Protein AF-A0A7J4FAJ4-F1 (afdb_monomer_lite)

Foldseek 3Di:
DVCVVVVHDDPCPPPCPVVVLLVLLCQQQAVQDPNSSVVSVVVLVCLVVVLVVCVVPDVDPDDSVVVSVVVSVVSSVVCCVPPSRHPDHHDPDPDVVVVVVD

Radius of gyration: 19.1 Å; chains: 1; bounding box: 51×40×54 Å

Secondary structure (DSSP, 8-state):
-HHHHHSS--GGGG-THHHHHHHHHHHHH-TT-HHHHHHHHHHHHHHHHHHHHHHHHS--SS-HHHHHHHHHHHHHHHHHHH-TT-SSPPP----GGGTS--

pLDDT: mean 83.56, std 8.71, range [59.59, 94.19]

Sequence (102 aa):
LFAHYFRYIDPYVFDPMLTFTIWVMVILGGPANNLGSIMGAALVESLERGARIVKDYLPLPFDVHNVRIIMIGLLMILVVMYKPEGLLRESRVRTPASEVAG

Structure (mmCIF, N/CA/C/O backbone):
data_AF-A0A7J4FAJ4-F1
#
_entry.id   AF-A0A7J4FAJ4-F1
#
loop_
_atom_site.group_PDB
_atom_site.id
_atom_site.type_symbol
_atom_site.label_atom_id
_atom_site.label_alt_id
_atom_site.label_comp_id
_atom_site.label_asym_id
_atom_site.label_entity_id
_atom_site.label_seq_id
_atom_site.pdbx_PDB_ins_code
_atom_site.Cartn_x
_atom_site.Cartn_y
_atom_site.Cartn_z
_atom_site.occupancy
_atom_site.B_iso_or_equiv
_atom_site.auth_seq_id
_atom_site.auth_comp_id
_atom_site.auth_asym_id
_atom_site.auth_atom_id
_atom_site.pdbx_PDB_model_num
ATOM 1 N N . LEU A 1 1 ? 20.952 23.564 4.103 1.00 70.81 1 LEU A N 1
ATOM 2 C CA . LEU A 1 1 ? 21.229 22.837 5.367 1.00 70.81 1 LEU A CA 1
ATOM 3 C C . LEU A 1 1 ? 21.131 21.311 5.224 1.00 70.81 1 LEU A C 1
ATOM 5 O O . LEU A 1 1 ? 22.087 20.656 5.606 1.00 70.81 1 LEU A O 1
ATOM 9 N N . PHE A 1 2 ? 20.083 20.734 4.616 1.00 76.00 2 PHE A N 1
ATOM 10 C CA . PHE A 1 2 ? 19.941 19.268 4.444 1.00 76.00 2 PHE A CA 1
ATOM 11 C C . PHE A 1 2 ? 21.107 18.590 3.684 1.00 76.00 2 PHE A C 1
ATOM 13 O O . PHE A 1 2 ? 21.741 17.686 4.216 1.00 76.00 2 PHE A O 1
ATOM 20 N N . ALA A 1 3 ? 21.487 19.091 2.501 1.00 75.88 3 ALA A N 1
ATOM 21 C CA . ALA A 1 3 ? 22.625 18.551 1.735 1.00 75.88 3 ALA A CA 1
ATOM 22 C C . ALA A 1 3 ? 23.985 18.693 2.457 1.00 75.88 3 ALA A C 1
ATOM 24 O O . ALA A 1 3 ? 24.892 17.889 2.268 1.00 75.88 3 ALA A O 1
ATOM 25 N N . HIS A 1 4 ? 24.123 19.700 3.325 1.00 78.56 4 HIS A N 1
ATOM 26 C CA . HIS A 1 4 ? 25.325 19.894 4.137 1.00 78.56 4 HIS A CA 1
ATOM 27 C C . HIS A 1 4 ? 25.409 18.888 5.298 1.00 78.56 4 HIS A C 1
ATOM 29 O O . HIS A 1 4 ? 26.504 18.478 5.671 1.00 78.56 4 HIS A O 1
ATOM 35 N N . TYR A 1 5 ? 24.259 18.458 5.831 1.00 85.00 5 TYR A N 1
ATOM 36 C CA . TYR A 1 5 ? 24.174 17.422 6.860 1.00 85.00 5 TYR A CA 1
ATOM 37 C C . TYR A 1 5 ? 24.531 16.035 6.305 1.00 85.00 5 TYR A C 1
ATOM 39 O O . TYR A 1 5 ? 25.366 15.346 6.883 1.00 85.00 5 TYR A O 1
ATOM 47 N N . PHE A 1 6 ? 23.967 15.655 5.153 1.00 81.62 6 PHE A N 1
ATOM 48 C CA . PHE A 1 6 ? 24.238 14.354 4.528 1.00 81.62 6 PHE A CA 1
ATOM 49 C C . PHE A 1 6 ? 25.593 14.284 3.809 1.00 81.62 6 PHE A C 1
ATOM 51 O O . PHE A 1 6 ? 26.105 13.193 3.594 1.00 81.62 6 PHE A O 1
ATOM 58 N N . ARG A 1 7 ? 26.204 15.428 3.461 1.00 84.31 7 ARG A N 1
ATOM 59 C CA . ARG A 1 7 ? 27.466 15.543 2.694 1.00 84.31 7 ARG A CA 1
ATOM 60 C C . ARG A 1 7 ? 27.469 14.876 1.312 1.00 84.31 7 ARG A C 1
ATOM 62 O O . ARG A 1 7 ? 28.513 14.819 0.669 1.00 84.31 7 ARG A O 1
ATOM 69 N N . TYR A 1 8 ? 26.311 14.444 0.831 1.00 83.50 8 TYR A N 1
ATOM 70 C CA . TYR A 1 8 ? 26.074 14.026 -0.543 1.00 83.50 8 TYR A CA 1
ATOM 71 C C . TYR A 1 8 ? 24.671 14.466 -0.972 1.00 8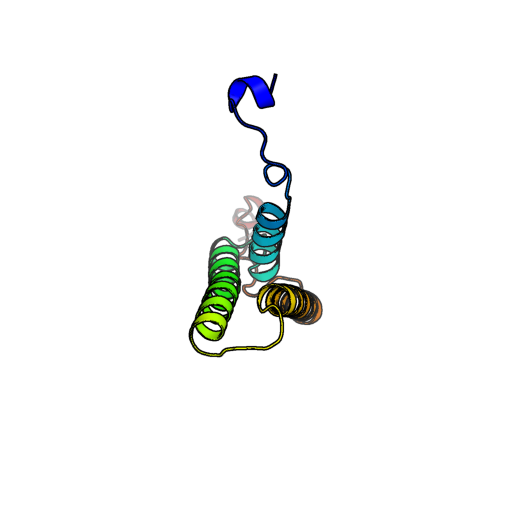3.50 8 TYR A C 1
ATOM 73 O O . TYR A 1 8 ? 23.828 14.810 -0.138 1.00 83.50 8 TYR A O 1
ATOM 81 N N . ILE A 1 9 ? 24.446 14.498 -2.283 1.00 82.44 9 ILE A N 1
ATOM 82 C CA . ILE A 1 9 ? 23.150 14.800 -2.888 1.00 82.44 9 ILE A CA 1
ATOM 83 C C . ILE A 1 9 ? 22.688 13.525 -3.573 1.00 82.44 9 ILE A C 1
ATOM 85 O O . ILE A 1 9 ? 23.362 13.032 -4.474 1.00 82.44 9 ILE A O 1
ATOM 89 N N . ASP A 1 10 ? 21.548 13.010 -3.140 1.00 83.94 10 ASP A N 1
ATOM 90 C CA . ASP A 1 10 ? 20.875 11.883 -3.768 1.00 83.94 10 ASP A CA 1
ATOM 91 C C . ASP A 1 10 ? 19.458 12.328 -4.147 1.00 83.94 10 ASP A C 1
ATOM 93 O O . ASP A 1 10 ? 18.720 12.790 -3.275 1.00 83.94 10 ASP A O 1
ATOM 97 N N . PRO A 1 11 ? 19.078 12.270 -5.436 1.00 81.00 11 PRO A N 1
ATOM 98 C CA . PRO A 1 11 ? 17.749 12.674 -5.882 1.00 81.00 11 PRO A CA 1
ATOM 99 C C . PRO A 1 11 ? 16.625 11.768 -5.351 1.00 81.00 11 PRO A C 1
ATOM 101 O O . PRO A 1 11 ? 15.471 12.190 -5.357 1.00 81.00 11 PRO A O 1
ATOM 104 N N . TYR A 1 12 ? 16.932 10.561 -4.867 1.00 83.50 12 TYR A N 1
ATOM 105 C CA . TYR A 1 12 ? 15.945 9.575 -4.421 1.00 83.50 12 TYR A CA 1
ATOM 106 C C . TYR A 1 12 ? 15.555 9.710 -2.942 1.00 83.50 12 TYR A C 1
ATOM 108 O O . TYR A 1 12 ? 14.585 9.099 -2.507 1.00 83.50 12 TYR A O 1
ATOM 116 N N . VAL A 1 13 ? 16.234 10.549 -2.152 1.00 83.50 13 VAL A N 1
ATOM 117 C CA . VAL A 1 13 ? 15.891 10.755 -0.723 1.00 83.50 13 VAL A CA 1
ATOM 118 C C . VAL A 1 13 ? 14.521 11.401 -0.490 1.00 83.50 13 VAL A C 1
ATOM 120 O O . VAL A 1 13 ? 14.016 11.378 0.630 1.00 83.50 13 VAL A O 1
ATOM 123 N N . PHE A 1 14 ? 13.913 11.963 -1.534 1.00 84.25 14 PHE A N 1
ATOM 124 C CA . PHE A 1 14 ? 12.554 12.506 -1.504 1.00 84.25 14 PHE A CA 1
ATOM 125 C C . PHE A 1 14 ? 11.533 11.588 -2.187 1.00 84.25 14 PHE A C 1
ATOM 127 O O . PHE A 1 14 ? 10.388 11.999 -2.364 1.00 84.25 14 PHE A O 1
ATOM 134 N N . ASP A 1 15 ? 11.928 10.375 -2.583 1.00 88.44 15 ASP A N 1
ATOM 135 C CA . ASP A 1 15 ? 11.027 9.410 -3.204 1.00 88.44 15 ASP A CA 1
ATOM 136 C C . ASP A 1 15 ? 10.006 8.892 -2.168 1.00 88.44 15 ASP A C 1
ATOM 138 O O . ASP A 1 15 ? 10.379 8.238 -1.186 1.00 88.44 15 ASP A O 1
ATOM 142 N N . PRO A 1 16 ? 8.701 9.166 -2.353 1.00 88.44 16 PRO A N 1
ATOM 143 C CA . PRO A 1 16 ? 7.669 8.753 -1.411 1.00 88.44 16 PRO A CA 1
ATOM 144 C C . PRO A 1 16 ? 7.261 7.278 -1.564 1.00 88.44 16 PRO A C 1
ATOM 146 O O . PRO A 1 16 ? 6.372 6.819 -0.845 1.00 88.44 16 PRO A O 1
ATOM 149 N N . MET A 1 17 ? 7.867 6.509 -2.476 1.00 86.88 17 MET A N 1
ATOM 150 C CA . MET A 1 17 ? 7.474 5.123 -2.756 1.00 86.88 17 MET A CA 1
ATOM 151 C C . MET A 1 17 ? 7.413 4.256 -1.490 1.00 86.88 17 MET A C 1
ATOM 153 O O . MET A 1 17 ? 6.481 3.465 -1.317 1.00 86.88 17 MET A O 1
ATOM 157 N N . LEU A 1 18 ? 8.368 4.429 -0.569 1.00 86.88 18 LEU A N 1
ATOM 158 C CA . LEU A 1 18 ? 8.415 3.670 0.683 1.00 86.88 18 LEU A CA 1
ATOM 159 C C . L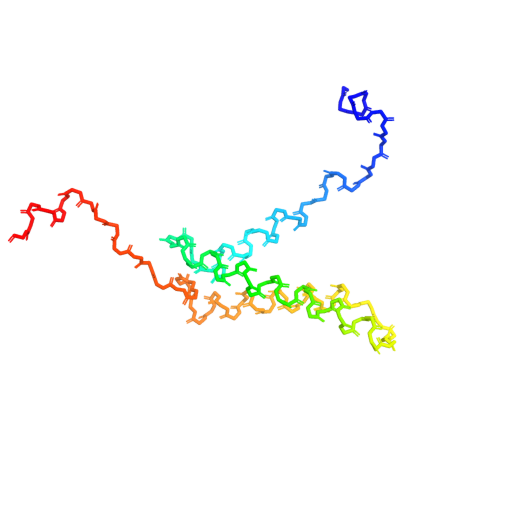EU A 1 18 ? 7.195 3.951 1.568 1.00 86.88 18 LEU A C 1
ATOM 161 O O . LEU A 1 18 ? 6.578 3.018 2.080 1.00 86.88 18 LEU A O 1
ATOM 165 N N . THR A 1 19 ? 6.827 5.222 1.744 1.00 90.88 19 THR A N 1
ATOM 166 C CA . THR A 1 19 ? 5.700 5.582 2.611 1.00 90.88 19 THR A CA 1
ATOM 167 C C . THR A 1 19 ? 4.391 5.097 2.005 1.00 90.88 19 THR A C 1
ATOM 169 O O . THR A 1 19 ? 3.603 4.473 2.711 1.00 90.88 19 THR A O 1
ATOM 172 N N . PHE A 1 20 ? 4.187 5.274 0.696 1.00 89.94 20 PHE A N 1
ATOM 173 C CA . PHE A 1 20 ? 3.014 4.737 0.002 1.00 89.94 20 PHE A CA 1
ATOM 174 C C . PHE A 1 20 ? 2.909 3.219 0.128 1.00 89.94 20 PHE A C 1
ATOM 176 O O . PHE A 1 20 ? 1.828 2.704 0.398 1.00 89.94 20 PHE A O 1
ATOM 183 N N . THR A 1 21 ? 4.028 2.505 0.009 1.00 89.44 21 THR A N 1
ATOM 184 C CA . THR A 1 21 ? 4.055 1.047 0.175 1.00 89.44 21 THR A CA 1
ATOM 185 C C . THR A 1 21 ? 3.622 0.637 1.585 1.00 89.44 21 THR A C 1
ATOM 187 O O . THR A 1 21 ? 2.788 -0.255 1.734 1.00 89.44 21 THR A O 1
ATOM 190 N N . ILE A 1 22 ? 4.100 1.333 2.621 1.00 90.00 22 ILE A N 1
ATOM 191 C CA . ILE A 1 22 ? 3.676 1.092 4.010 1.00 90.00 22 ILE A CA 1
ATOM 192 C C . ILE A 1 22 ? 2.176 1.368 4.182 1.00 90.00 22 ILE A C 1
ATOM 194 O O . ILE A 1 22 ? 1.467 0.575 4.801 1.00 90.00 22 ILE A O 1
ATOM 198 N N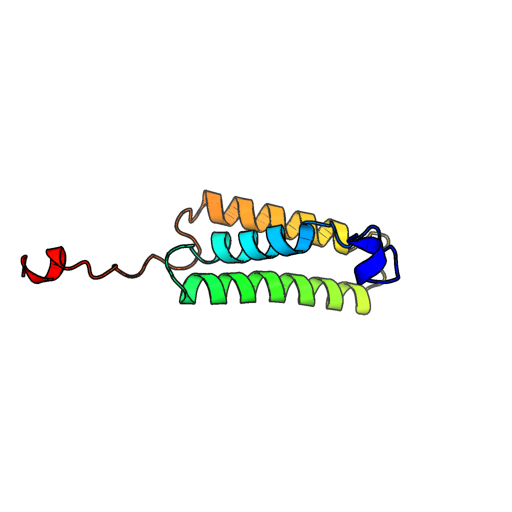 . TRP A 1 23 ? 1.661 2.454 3.603 1.00 90.81 23 TRP A N 1
ATOM 199 C CA . TRP A 1 23 ? 0.227 2.749 3.630 1.00 90.81 23 TRP A CA 1
ATOM 200 C C . TRP A 1 23 ? -0.600 1.657 2.952 1.00 90.81 23 TRP A C 1
ATOM 202 O O . TRP A 1 23 ? -1.618 1.244 3.502 1.00 90.81 23 TRP A O 1
ATOM 212 N N . VAL A 1 24 ? -0.148 1.134 1.810 1.00 90.62 24 VAL A N 1
ATOM 213 C CA . VAL A 1 24 ? -0.799 0.001 1.139 1.00 90.62 24 VAL A CA 1
ATOM 214 C C . VAL A 1 24 ? -0.853 -1.214 2.062 1.00 90.62 24 VAL A C 1
ATOM 216 O O . VAL A 1 24 ? -1.921 -1.801 2.197 1.00 90.62 24 VAL A O 1
ATOM 219 N N . MET A 1 25 ? 0.247 -1.563 2.738 1.00 91.94 25 MET A N 1
ATOM 220 C CA . MET A 1 25 ? 0.287 -2.682 3.691 1.00 91.94 25 MET A CA 1
ATOM 221 C C . MET A 1 25 ? -0.756 -2.535 4.807 1.00 91.94 25 MET A C 1
ATOM 223 O O . MET A 1 25 ? -1.470 -3.489 5.116 1.00 91.94 25 MET A O 1
ATOM 227 N N . VAL A 1 26 ? -0.869 -1.336 5.387 1.00 89.38 26 VAL A N 1
ATOM 228 C CA . VAL A 1 26 ? -1.823 -1.040 6.468 1.00 89.38 26 VAL A CA 1
ATOM 229 C C . VAL A 1 26 ? -3.267 -1.082 5.965 1.00 89.38 26 VAL A C 1
ATOM 231 O O . VAL A 1 26 ? -4.115 -1.711 6.595 1.00 89.38 26 VAL A O 1
ATOM 234 N N . ILE A 1 27 ? -3.550 -0.458 4.818 1.00 87.81 27 ILE A N 1
ATOM 235 C CA . ILE A 1 27 ? -4.890 -0.438 4.212 1.00 87.81 27 ILE A CA 1
ATOM 236 C C . ILE A 1 27 ? -5.332 -1.858 3.855 1.00 87.81 27 ILE A C 1
ATOM 238 O O . ILE A 1 27 ? -6.459 -2.242 4.155 1.00 87.81 27 ILE A O 1
ATOM 242 N N . LEU A 1 28 ? -4.438 -2.661 3.270 1.00 89.25 28 LEU A N 1
ATOM 243 C CA . LEU A 1 28 ? -4.732 -4.057 2.960 1.00 89.25 28 LEU A CA 1
ATOM 244 C C . LEU A 1 28 ? -5.025 -4.877 4.218 1.00 89.25 28 LEU A C 1
ATOM 246 O O . LEU A 1 28 ? -5.933 -5.708 4.228 1.00 89.25 28 LEU A O 1
ATOM 250 N N . GLY A 1 29 ? -4.228 -4.674 5.264 1.00 86.44 29 GLY A N 1
ATOM 251 C CA . GLY A 1 29 ? -4.332 -5.415 6.513 1.00 86.44 29 GLY A CA 1
ATOM 252 C C . GLY A 1 29 ? -5.581 -5.088 7.331 1.00 86.44 29 GLY A C 1
ATOM 253 O O . GLY A 1 29 ? -6.160 -5.983 7.947 1.00 86.44 29 GLY A O 1
ATOM 254 N N . GLY A 1 30 ? -6.008 -3.828 7.295 1.00 84.56 30 GLY A N 1
ATOM 255 C CA . GLY A 1 30 ? -7.075 -3.275 8.123 1.00 84.56 30 GLY A CA 1
ATOM 256 C C . GLY A 1 30 ? -6.495 -2.283 9.141 1.00 84.56 30 GLY A C 1
ATOM 257 O O . GLY A 1 30 ? -5.780 -2.704 10.054 1.00 84.56 30 GLY A O 1
ATOM 258 N N . PRO A 1 31 ? -6.801 -0.975 9.043 1.00 71.38 31 PRO A N 1
ATOM 259 C CA . PRO A 1 31 ? -6.149 0.067 9.847 1.00 71.38 31 PRO A CA 1
ATOM 260 C C . PRO A 1 31 ? -6.429 -0.031 11.354 1.00 71.38 31 PRO A C 1
ATOM 262 O O . PRO A 1 31 ? -5.679 0.520 12.154 1.00 71.38 31 PRO A O 1
ATOM 265 N N . ALA A 1 32 ? -7.483 -0.745 11.752 1.00 68.88 32 ALA A N 1
ATOM 266 C CA . ALA A 1 32 ? -7.928 -0.851 13.138 1.00 68.88 32 ALA A CA 1
ATOM 267 C C . ALA A 1 32 ? -7.630 -2.216 13.796 1.00 68.88 32 ALA A C 1
ATOM 269 O O . ALA A 1 32 ? -8.175 -2.554 14.849 1.00 68.88 32 ALA A O 1
ATOM 270 N N . ASN A 1 33 ? -6.745 -3.021 13.196 1.00 77.88 33 ASN A N 1
ATOM 271 C CA . ASN A 1 33 ? -6.259 -4.262 13.793 1.00 77.88 33 ASN A CA 1
ATOM 272 C C . ASN A 1 33 ? -4.758 -4.451 13.528 1.00 77.88 33 ASN A C 1
ATOM 274 O O . ASN A 1 33 ? -4.345 -4.688 12.396 1.00 77.88 33 ASN A O 1
ATOM 278 N N . ASN A 1 34 ? -3.938 -4.441 14.584 1.00 82.44 34 ASN A N 1
ATOM 279 C CA . ASN A 1 34 ? -2.486 -4.634 14.470 1.00 82.44 34 ASN A CA 1
ATOM 280 C C . ASN A 1 34 ? -2.115 -5.977 13.814 1.00 82.44 34 ASN A C 1
ATOM 282 O O . ASN A 1 34 ? -1.159 -6.038 13.044 1.00 82.44 34 ASN A O 1
ATOM 286 N N . LEU A 1 35 ? -2.884 -7.045 14.072 1.00 84.81 35 LEU A N 1
ATOM 287 C CA . LEU A 1 35 ? -2.693 -8.340 13.400 1.00 84.81 35 LEU A CA 1
ATOM 288 C C . LEU A 1 35 ? -3.039 -8.260 11.908 1.00 84.81 35 LEU A C 1
ATOM 290 O O . LEU A 1 35 ? -2.354 -8.868 11.087 1.00 84.81 35 LEU A O 1
ATOM 294 N N . GLY A 1 36 ? -4.059 -7.466 11.569 1.00 86.62 36 GLY A N 1
ATOM 295 C CA . GLY A 1 36 ? -4.410 -7.083 10.203 1.00 86.62 36 GLY A CA 1
ATOM 296 C C . GLY A 1 36 ? -3.225 -6.479 9.472 1.00 86.62 36 GLY A C 1
ATOM 297 O O . GLY A 1 36 ? -2.766 -7.037 8.477 1.00 86.62 36 GLY A O 1
ATOM 298 N N . SER A 1 37 ? -2.672 -5.396 10.013 1.00 87.12 37 SER A N 1
ATOM 299 C CA . SER A 1 37 ? -1.517 -4.696 9.441 1.00 87.12 37 SER A CA 1
ATOM 300 C C . SER A 1 37 ? -0.295 -5.598 9.246 1.00 87.12 37 SER A C 1
ATOM 302 O O . SER A 1 37 ? 0.350 -5.518 8.204 1.00 87.12 37 SER A O 1
ATOM 304 N N . ILE A 1 38 ? 0.010 -6.495 10.195 1.00 90.81 38 ILE A N 1
ATOM 305 C CA . ILE A 1 38 ? 1.117 -7.462 10.050 1.00 90.81 38 ILE A CA 1
ATOM 306 C C . ILE A 1 38 ? 0.862 -8.412 8.877 1.00 90.81 38 ILE A C 1
ATOM 308 O O . ILE A 1 38 ? 1.767 -8.679 8.088 1.00 90.81 38 ILE A O 1
ATOM 312 N N . MET A 1 39 ? -0.365 -8.912 8.733 1.00 90.19 39 MET A N 1
ATOM 313 C CA . MET A 1 39 ? -0.718 -9.798 7.628 1.00 90.19 39 MET A CA 1
ATOM 314 C C . MET A 1 39 ? -0.706 -9.065 6.278 1.00 90.19 39 MET A C 1
ATOM 316 O O . MET A 1 39 ? -0.227 -9.617 5.289 1.00 90.19 39 MET A O 1
ATOM 320 N N . GLY A 1 40 ? -1.166 -7.811 6.241 1.00 90.44 40 GLY A N 1
ATOM 321 C CA . GLY A 1 40 ? -1.063 -6.942 5.067 1.00 90.44 40 GLY A CA 1
ATOM 322 C C . GLY A 1 40 ? 0.391 -6.684 4.664 1.00 90.44 40 GLY A C 1
ATOM 323 O O . GLY A 1 40 ? 0.738 -6.820 3.491 1.00 90.44 40 GLY A O 1
ATOM 324 N N . ALA A 1 41 ? 1.266 -6.418 5.638 1.00 92.50 41 ALA A N 1
ATOM 325 C CA . ALA A 1 41 ? 2.704 -6.291 5.417 1.00 92.50 41 ALA A CA 1
ATOM 326 C C . ALA A 1 41 ? 3.320 -7.585 4.876 1.00 92.50 41 ALA A C 1
ATOM 328 O O . ALA A 1 41 ? 4.021 -7.551 3.867 1.00 92.50 41 ALA A O 1
ATOM 329 N N . ALA A 1 42 ? 3.010 -8.735 5.482 1.00 93.81 42 ALA A N 1
ATOM 330 C CA . ALA A 1 42 ? 3.496 -10.032 5.019 1.00 93.81 42 ALA A CA 1
ATOM 331 C C . ALA A 1 42 ? 3.059 -10.334 3.576 1.00 93.81 42 ALA A C 1
ATOM 333 O O . ALA A 1 42 ? 3.856 -10.839 2.786 1.00 93.81 42 ALA A O 1
ATOM 334 N N . LEU A 1 43 ? 1.820 -9.992 3.213 1.00 92.62 43 LEU A N 1
ATOM 335 C CA . LEU A 1 43 ? 1.301 -10.202 1.866 1.00 92.62 43 LEU A CA 1
ATOM 336 C C . LEU A 1 43 ? 2.046 -9.346 0.834 1.00 92.62 43 LEU A C 1
ATOM 338 O O . LEU A 1 43 ? 2.551 -9.885 -0.151 1.00 92.62 43 LEU A O 1
ATOM 342 N N . VAL A 1 44 ? 2.168 -8.038 1.072 1.00 92.31 44 VAL A N 1
ATOM 343 C CA . VAL A 1 44 ? 2.885 -7.137 0.154 1.00 92.31 44 VAL A CA 1
ATOM 344 C C . VAL A 1 44 ? 4.368 -7.510 0.068 1.00 92.31 44 VAL A C 1
ATOM 346 O O . VAL A 1 44 ? 4.906 -7.593 -1.034 1.00 92.31 44 VAL A O 1
ATOM 349 N N . GLU A 1 45 ? 5.019 -7.828 1.191 1.00 93.06 45 GLU A N 1
ATOM 350 C CA . GLU A 1 45 ? 6.420 -8.272 1.204 1.00 93.06 45 GLU A CA 1
ATOM 351 C C . GLU A 1 45 ? 6.630 -9.592 0.459 1.00 93.06 45 GLU A C 1
ATOM 353 O O . GLU A 1 45 ? 7.636 -9.770 -0.233 1.00 93.06 45 GLU A O 1
ATOM 358 N N . SER A 1 46 ? 5.684 -10.528 0.565 1.00 93.31 46 SER A N 1
ATOM 359 C CA . SER A 1 46 ? 5.750 -11.783 -0.184 1.00 93.31 46 SER A CA 1
ATOM 360 C C . SER A 1 46 ? 5.655 -11.544 -1.691 1.00 93.31 46 SER A C 1
ATOM 362 O O . SER A 1 46 ? 6.401 -12.161 -2.450 1.00 93.31 46 SER A O 1
ATOM 364 N N . LEU A 1 47 ? 4.821 -10.594 -2.125 1.00 92.00 47 LEU A N 1
ATOM 365 C CA . LEU A 1 47 ? 4.700 -10.201 -3.526 1.00 92.00 47 LEU A CA 1
ATOM 366 C C . LEU A 1 47 ? 5.975 -9.497 -4.016 1.00 92.00 47 LEU A C 1
ATOM 368 O O . LEU A 1 47 ? 6.477 -9.798 -5.096 1.00 92.00 47 LEU A O 1
ATOM 372 N N . GLU A 1 48 ? 6.539 -8.609 -3.198 1.00 90.44 48 GLU A N 1
ATOM 373 C CA . GLU A 1 48 ? 7.808 -7.921 -3.449 1.00 90.44 48 GLU A CA 1
ATOM 374 C C . GLU A 1 48 ? 8.982 -8.897 -3.602 1.00 90.44 48 GLU A C 1
ATOM 376 O O . GLU A 1 48 ? 9.741 -8.830 -4.575 1.00 90.44 48 GLU A O 1
ATOM 381 N N . ARG A 1 49 ? 9.130 -9.840 -2.663 1.00 91.00 49 ARG A N 1
ATOM 382 C CA . ARG A 1 49 ? 10.156 -10.891 -2.742 1.00 91.00 49 ARG A CA 1
ATOM 383 C C . ARG A 1 49 ? 9.901 -11.848 -3.892 1.00 91.00 49 ARG A C 1
ATOM 385 O O . ARG A 1 49 ? 10.849 -12.174 -4.597 1.00 91.00 49 ARG A O 1
ATOM 392 N N . GLY A 1 50 ? 8.655 -12.260 -4.105 1.00 90.19 50 GLY A N 1
ATOM 393 C CA . GLY A 1 50 ? 8.271 -13.132 -5.210 1.00 90.19 50 GLY A CA 1
ATOM 394 C C . GLY A 1 50 ? 8.641 -12.522 -6.558 1.00 90.19 50 GLY A C 1
ATOM 395 O O . GLY A 1 50 ? 9.288 -13.178 -7.368 1.00 90.19 50 GLY A O 1
ATOM 396 N N . ALA A 1 51 ? 8.337 -11.238 -6.764 1.00 87.44 51 ALA A N 1
ATOM 397 C CA . ALA A 1 51 ? 8.713 -10.516 -7.976 1.00 87.44 51 ALA A CA 1
ATOM 398 C C . ALA A 1 51 ? 10.240 -10.458 -8.174 1.00 87.44 51 ALA A C 1
ATOM 400 O O . ALA A 1 51 ? 10.717 -10.667 -9.287 1.00 87.44 51 ALA A O 1
ATOM 401 N N . ARG A 1 52 ? 11.023 -10.232 -7.107 1.00 86.00 52 ARG A N 1
ATOM 402 C CA . ARG A 1 52 ? 12.498 -10.279 -7.179 1.00 86.00 52 ARG A CA 1
ATOM 403 C C . ARG A 1 52 ? 13.016 -11.664 -7.559 1.00 86.00 52 ARG A C 1
ATOM 405 O O . ARG A 1 52 ? 13.805 -11.770 -8.484 1.00 86.00 52 ARG A O 1
ATOM 412 N N . ILE A 1 53 ? 12.509 -12.713 -6.915 1.00 88.44 53 ILE A N 1
ATOM 413 C CA . ILE A 1 53 ? 12.880 -14.097 -7.231 1.00 88.44 53 ILE A CA 1
ATOM 414 C C . ILE A 1 53 ? 12.576 -14.395 -8.704 1.00 88.44 53 ILE A C 1
ATOM 416 O O . ILE A 1 53 ? 13.446 -14.861 -9.427 1.00 88.44 53 ILE A O 1
ATOM 420 N N . VAL A 1 54 ? 11.378 -14.064 -9.192 1.00 86.31 54 VAL A N 1
ATOM 421 C CA . VAL A 1 54 ? 11.017 -14.271 -10.605 1.00 86.31 54 VAL A CA 1
ATOM 422 C C . VAL A 1 54 ? 11.985 -13.550 -11.545 1.00 86.31 54 VAL A C 1
ATOM 424 O O . VAL A 1 54 ? 12.405 -14.141 -12.537 1.00 86.31 54 VAL A O 1
ATOM 427 N N . LYS A 1 55 ? 12.376 -12.312 -11.222 1.00 84.12 55 LYS A N 1
ATOM 428 C CA . LYS A 1 55 ? 13.375 -11.558 -11.991 1.00 84.12 55 LYS A CA 1
ATOM 429 C C . LYS A 1 55 ? 14.732 -12.268 -12.035 1.00 84.12 55 LYS A C 1
ATOM 431 O O . LYS A 1 55 ? 15.375 -12.261 -13.079 1.00 84.12 55 LYS A O 1
ATOM 436 N N . ASP A 1 56 ? 15.157 -12.862 -10.924 1.00 84.12 56 ASP A N 1
ATOM 437 C CA . ASP A 1 56 ? 16.467 -13.510 -10.816 1.00 84.12 56 ASP A CA 1
ATOM 438 C C . ASP A 1 56 ? 16.529 -14.840 -11.590 1.00 84.12 56 ASP A C 1
ATOM 440 O O . ASP A 1 56 ? 17.586 -15.205 -12.103 1.00 84.12 56 ASP A O 1
ATOM 444 N N . TYR A 1 57 ? 15.405 -15.555 -11.712 1.00 84.88 57 TYR A N 1
ATOM 445 C CA . TYR A 1 57 ? 15.343 -16.852 -12.403 1.00 84.88 57 TYR A CA 1
ATOM 446 C C . TYR A 1 57 ? 14.895 -16.772 -13.866 1.00 84.88 57 TYR A C 1
ATOM 448 O O . TYR A 1 57 ? 15.204 -17.679 -14.642 1.00 84.88 57 TYR A O 1
ATOM 456 N N . LEU A 1 58 ? 14.157 -15.730 -14.258 1.00 82.88 58 LEU A N 1
ATOM 457 C CA . LEU A 1 58 ? 13.576 -15.618 -15.592 1.00 82.88 58 LEU A CA 1
ATOM 458 C C . LEU A 1 58 ? 14.071 -14.337 -16.286 1.00 82.88 58 LEU A C 1
ATOM 460 O O . LEU A 1 58 ? 13.723 -13.238 -15.851 1.00 82.88 58 LEU A O 1
ATOM 464 N N . PRO A 1 59 ? 14.847 -14.441 -17.382 1.00 79.31 59 PRO A N 1
ATOM 465 C CA . 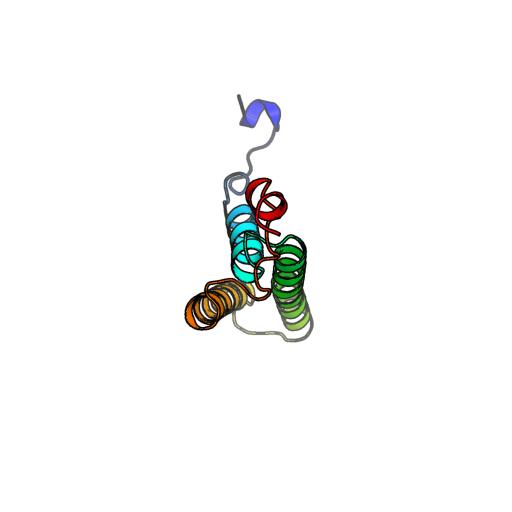PRO A 1 59 ? 15.261 -13.277 -18.155 1.00 79.31 59 PRO A CA 1
ATOM 466 C C . PRO A 1 59 ? 14.058 -12.729 -18.932 1.00 79.31 59 PRO A C 1
ATOM 468 O O . PRO A 1 59 ? 13.754 -13.157 -20.045 1.00 79.31 59 PRO A O 1
ATOM 471 N N . LEU A 1 60 ? 13.331 -11.805 -18.308 1.00 82.12 60 LEU A N 1
ATOM 472 C CA . LEU A 1 60 ? 12.157 -11.158 -18.884 1.00 82.12 60 LEU A CA 1
ATOM 473 C C . LEU A 1 60 ? 12.573 -9.922 -19.704 1.00 82.12 60 LEU A C 1
ATOM 475 O O . LEU A 1 60 ? 13.425 -9.155 -19.256 1.00 82.12 60 LEU A O 1
ATOM 479 N N . PRO A 1 61 ? 11.958 -9.674 -20.877 1.00 84.81 61 PRO A N 1
ATOM 480 C CA . PRO A 1 61 ? 12.269 -8.511 -21.716 1.00 84.81 61 PRO A CA 1
ATOM 481 C C . PRO A 1 61 ? 11.673 -7.193 -21.186 1.00 84.81 61 PRO A C 1
ATOM 483 O O . PRO A 1 61 ? 11.804 -6.155 -21.828 1.00 84.81 61 PRO A O 1
ATOM 486 N N . PHE A 1 62 ? 10.983 -7.227 -20.044 1.00 83.56 62 PHE A N 1
ATOM 487 C CA . PHE A 1 62 ? 10.294 -6.092 -19.437 1.00 83.56 62 PHE A CA 1
ATOM 488 C C . PHE A 1 62 ? 10.735 -5.886 -17.988 1.00 83.56 62 PHE A C 1
ATOM 490 O O . PHE A 1 62 ? 11.186 -6.815 -17.315 1.00 83.56 62 PHE A O 1
ATOM 497 N N . ASP A 1 63 ? 10.566 -4.662 -17.488 1.00 86.12 63 ASP A N 1
ATOM 498 C CA . ASP A 1 63 ? 10.925 -4.336 -16.113 1.00 86.12 63 ASP A CA 1
ATOM 499 C C . ASP A 1 63 ? 9.916 -4.928 -15.119 1.00 86.12 63 ASP A C 1
ATOM 501 O O . ASP A 1 63 ? 8.752 -4.521 -15.038 1.00 86.12 63 ASP A O 1
ATOM 505 N N . VAL A 1 64 ? 10.389 -5.892 -14.331 1.00 87.56 64 VAL A N 1
ATOM 506 C CA . VAL A 1 64 ? 9.617 -6.554 -13.274 1.00 87.56 64 VAL A CA 1
ATOM 507 C C . VAL A 1 64 ? 9.155 -5.562 -12.200 1.00 87.56 64 VAL A C 1
ATOM 509 O O . VAL A 1 64 ? 8.116 -5.778 -11.577 1.00 87.56 64 VAL A O 1
ATOM 512 N N . HIS A 1 65 ? 9.866 -4.445 -12.012 1.00 85.81 65 HIS A N 1
ATOM 513 C CA . HIS A 1 65 ? 9.457 -3.377 -11.103 1.00 85.81 65 HIS A CA 1
ATOM 514 C C . HIS A 1 65 ? 8.100 -2.775 -11.496 1.00 85.81 65 HIS A C 1
ATOM 516 O O . HIS A 1 65 ? 7.215 -2.643 -10.650 1.00 85.81 65 HIS A O 1
ATOM 522 N N . ASN A 1 66 ? 7.893 -2.495 -12.785 1.00 88.88 66 ASN A N 1
ATOM 523 C CA . ASN A 1 66 ? 6.644 -1.913 -13.280 1.00 88.88 66 ASN A CA 1
ATOM 524 C C . ASN A 1 66 ? 5.475 -2.890 -13.126 1.00 88.88 66 ASN A C 1
ATOM 526 O O . ASN A 1 66 ? 4.401 -2.516 -12.656 1.00 88.88 66 ASN A O 1
ATOM 530 N N . VAL A 1 67 ? 5.700 -4.165 -13.457 1.00 89.38 67 VAL A N 1
ATOM 531 C CA . VAL A 1 67 ? 4.691 -5.221 -13.282 1.00 89.38 67 VAL A CA 1
ATOM 532 C C . VAL A 1 67 ? 4.308 -5.362 -11.812 1.00 89.38 67 VAL A C 1
ATOM 534 O O . VAL A 1 67 ? 3.130 -5.472 -11.484 1.00 89.38 67 VAL A O 1
ATOM 537 N N . ARG A 1 68 ? 5.287 -5.294 -10.908 1.00 89.12 68 ARG A N 1
ATOM 538 C CA . ARG A 1 68 ? 5.057 -5.339 -9.465 1.00 89.12 68 ARG A CA 1
ATOM 539 C C . ARG A 1 68 ? 4.192 -4.181 -8.972 1.00 89.12 68 ARG A C 1
ATOM 541 O O . ARG A 1 68 ? 3.249 -4.435 -8.230 1.00 89.12 68 ARG A O 1
ATOM 548 N N . ILE A 1 69 ? 4.463 -2.947 -9.400 1.00 88.94 69 ILE A N 1
ATOM 549 C CA . ILE A 1 69 ? 3.637 -1.781 -9.040 1.00 88.94 69 ILE A CA 1
ATOM 550 C C . ILE A 1 69 ? 2.189 -1.982 -9.511 1.00 88.94 69 ILE A C 1
ATOM 552 O O . ILE A 1 69 ? 1.257 -1.758 -8.739 1.00 88.94 69 ILE A O 1
ATOM 556 N N . ILE A 1 70 ? 1.992 -2.475 -10.740 1.00 91.69 70 ILE A N 1
ATOM 557 C CA . ILE A 1 70 ? 0.658 -2.782 -11.279 1.00 91.69 70 ILE A CA 1
ATOM 558 C C . ILE A 1 70 ? -0.040 -3.858 -10.436 1.00 91.69 7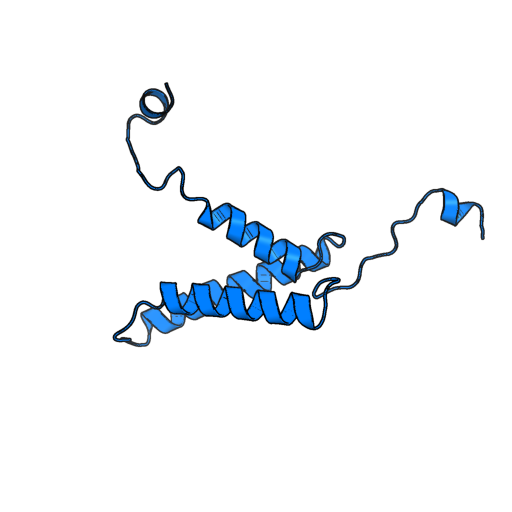0 ILE A C 1
ATOM 560 O O . ILE A 1 70 ? -1.210 -3.700 -10.090 1.00 91.69 70 ILE A O 1
ATOM 564 N N . MET A 1 71 ? 0.668 -4.929 -10.064 1.00 91.75 71 MET A N 1
ATOM 565 C CA . MET A 1 71 ? 0.116 -5.992 -9.218 1.00 91.75 71 MET A CA 1
ATOM 566 C C . MET A 1 71 ? -0.286 -5.481 -7.832 1.00 91.75 71 MET A C 1
ATOM 568 O O . MET A 1 71 ? -1.356 -5.841 -7.350 1.00 91.75 71 MET A O 1
ATOM 572 N N . ILE A 1 72 ? 0.531 -4.626 -7.206 1.00 90.88 72 ILE A N 1
ATOM 573 C CA . ILE A 1 72 ? 0.207 -4.007 -5.912 1.00 90.88 72 ILE A CA 1
ATOM 574 C C . ILE A 1 72 ? -1.047 -3.134 -6.036 1.00 90.88 72 ILE A C 1
ATOM 576 O O . ILE A 1 72 ? -1.959 -3.259 -5.220 1.00 90.88 72 ILE A O 1
ATOM 580 N N . GLY A 1 73 ? -1.127 -2.289 -7.068 1.00 91.38 73 GLY A N 1
ATOM 581 C CA . GLY A 1 73 ? -2.298 -1.445 -7.311 1.00 91.38 73 GLY A CA 1
ATOM 582 C C . GLY A 1 73 ? -3.569 -2.263 -7.545 1.00 91.38 73 GLY A C 1
ATOM 583 O O . GLY A 1 73 ? -4.607 -1.983 -6.950 1.00 91.38 73 GLY A O 1
ATOM 584 N N . LEU A 1 74 ? -3.483 -3.326 -8.349 1.00 94.19 74 LEU A N 1
ATOM 585 C CA . LEU A 1 74 ? -4.603 -4.233 -8.588 1.00 94.19 74 LEU A CA 1
ATOM 586 C C . LEU A 1 74 ? -5.046 -4.935 -7.300 1.00 94.19 74 LEU A C 1
ATOM 588 O O . LEU A 1 74 ? -6.237 -4.974 -7.000 1.00 94.19 74 LEU A O 1
ATOM 592 N N . LEU A 1 75 ? -4.095 -5.455 -6.521 1.00 91.12 75 LEU A N 1
ATOM 593 C CA . LEU A 1 75 ? -4.365 -6.087 -5.234 1.00 91.12 75 LEU A CA 1
ATOM 594 C C . LEU A 1 75 ? -5.077 -5.116 -4.281 1.00 91.12 75 LEU A C 1
ATOM 596 O O . LEU A 1 75 ? -6.067 -5.489 -3.655 1.00 91.12 75 LEU A O 1
ATOM 600 N N . MET A 1 76 ? -4.611 -3.868 -4.211 1.00 90.06 76 MET A N 1
ATOM 601 C CA . MET A 1 76 ? -5.227 -2.818 -3.403 1.00 90.06 76 MET A CA 1
ATOM 602 C C . MET A 1 76 ? -6.676 -2.557 -3.831 1.00 90.06 76 MET A C 1
ATOM 604 O O . MET A 1 76 ? -7.563 -2.562 -2.981 1.00 90.06 76 MET A O 1
ATOM 608 N N . ILE A 1 77 ? -6.932 -2.391 -5.133 1.00 92.25 77 ILE A N 1
ATOM 609 C CA . ILE A 1 77 ? -8.287 -2.183 -5.670 1.00 92.25 77 ILE A CA 1
ATOM 610 C C . ILE A 1 77 ? -9.196 -3.356 -5.298 1.00 92.25 77 ILE A C 1
ATOM 612 O O . ILE A 1 77 ? -10.307 -3.141 -4.821 1.00 92.25 77 ILE A O 1
ATOM 616 N N . LEU A 1 78 ? -8.724 -4.594 -5.472 1.00 91.62 78 LEU A N 1
ATOM 617 C CA . LEU A 1 78 ? -9.492 -5.790 -5.130 1.00 91.62 78 LEU A CA 1
ATOM 618 C C . LEU A 1 78 ? -9.827 -5.836 -3.635 1.00 91.62 78 LEU A C 1
ATOM 620 O O . LEU A 1 78 ? -10.972 -6.107 -3.279 1.00 91.62 78 LEU A O 1
ATOM 624 N N . VAL A 1 79 ? -8.863 -5.549 -2.758 1.00 88.12 79 VAL A N 1
ATOM 625 C CA . VAL A 1 79 ? -9.111 -5.550 -1.310 1.00 88.12 79 VAL A CA 1
ATOM 626 C C . VAL A 1 79 ? -10.109 -4.464 -0.936 1.00 88.12 79 VAL A C 1
ATOM 628 O O . VAL A 1 79 ? -11.097 -4.771 -0.281 1.00 88.12 79 VAL A O 1
ATOM 631 N N . VAL A 1 80 ? -9.926 -3.232 -1.411 1.00 87.94 80 VAL A N 1
ATOM 632 C CA . VAL A 1 80 ? -10.857 -2.128 -1.128 1.00 87.94 80 VAL A CA 1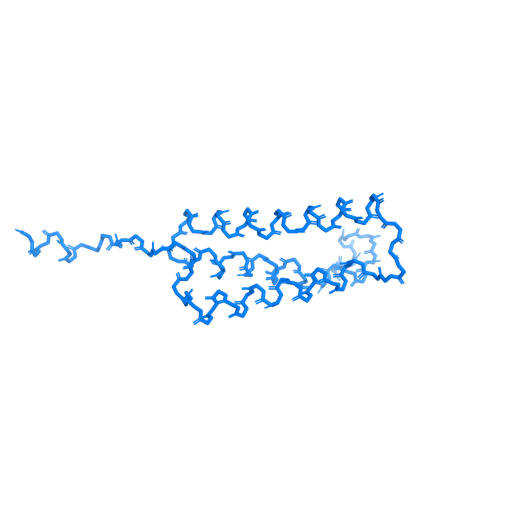
ATOM 633 C C . VAL A 1 80 ? -12.264 -2.429 -1.656 1.00 87.94 80 VAL A C 1
ATOM 635 O O . VAL A 1 80 ? -13.247 -2.097 -1.000 1.00 87.94 80 VAL A O 1
ATOM 638 N N . MET A 1 81 ? -12.376 -3.092 -2.810 1.00 91.00 81 MET A N 1
ATOM 639 C CA . MET A 1 81 ? -13.661 -3.416 -3.431 1.00 91.00 81 MET A CA 1
ATOM 640 C C . MET A 1 81 ? -14.408 -4.555 -2.726 1.00 91.00 81 MET A C 1
ATOM 642 O O . MET A 1 81 ? -15.625 -4.485 -2.586 1.00 91.00 81 MET A O 1
ATOM 646 N N . TYR A 1 82 ? -13.711 -5.611 -2.295 1.00 87.88 82 TYR A N 1
ATOM 647 C CA . TYR A 1 82 ? -14.352 -6.802 -1.717 1.00 87.88 82 TYR A CA 1
ATOM 648 C C . TYR A 1 82 ? -14.332 -6.846 -0.184 1.00 87.88 82 TYR A C 1
ATOM 650 O O . TYR A 1 82 ? -15.137 -7.560 0.416 1.00 87.88 82 TYR A O 1
ATOM 658 N N . LYS A 1 83 ? -13.391 -6.145 0.451 1.00 85.38 83 LYS A N 1
ATOM 659 C CA . LYS A 1 83 ? -13.151 -6.125 1.902 1.00 85.38 83 LYS A CA 1
ATOM 660 C C . LYS A 1 83 ? -12.669 -4.730 2.337 1.00 85.38 83 LYS A C 1
ATOM 662 O O . LYS A 1 83 ? -11.502 -4.579 2.705 1.00 85.38 83 LYS A O 1
ATOM 667 N N . PRO A 1 84 ? -13.539 -3.705 2.298 1.00 79.38 84 PRO A N 1
ATOM 668 C CA . PRO A 1 84 ? -13.175 -2.337 2.670 1.00 79.38 84 PRO A CA 1
ATOM 669 C C . PRO A 1 84 ? -12.709 -2.209 4.130 1.00 79.38 84 PRO A C 1
ATOM 671 O O . PRO A 1 84 ? -11.998 -1.265 4.461 1.00 79.38 84 PRO A O 1
ATOM 674 N N . GLU A 1 85 ? -13.048 -3.168 4.998 1.00 80.19 85 GLU A N 1
ATOM 675 C CA . GLU A 1 85 ? -12.551 -3.242 6.378 1.00 80.19 85 GLU A CA 1
ATOM 676 C C . GLU A 1 85 ? -11.114 -3.799 6.488 1.00 80.19 85 GLU A C 1
ATOM 678 O O . GLU A 1 85 ? -10.567 -3.892 7.588 1.00 80.19 85 GLU A O 1
ATOM 683 N N . GLY A 1 86 ? -10.499 -4.176 5.363 1.00 80.94 86 GLY A N 1
ATOM 684 C CA . GLY A 1 86 ? -9.222 -4.880 5.294 1.00 80.94 86 GLY A CA 1
ATOM 685 C C . GLY A 1 86 ? -9.367 -6.402 5.372 1.00 80.94 86 GLY A C 1
ATOM 686 O O . GLY A 1 86 ? -10.457 -6.969 5.498 1.00 80.94 86 GLY A O 1
ATOM 687 N N . LEU A 1 87 ? -8.240 -7.107 5.276 1.00 77.69 87 LEU A N 1
ATOM 688 C CA . LEU A 1 87 ? -8.207 -8.571 5.297 1.00 77.69 87 LEU A CA 1
ATOM 689 C C . LEU A 1 87 ? -8.672 -9.174 6.637 1.00 77.69 87 LEU A C 1
ATOM 691 O O . LEU A 1 87 ? -9.269 -10.255 6.633 1.00 77.69 87 LEU A O 1
ATOM 695 N N . LEU A 1 88 ? -8.418 -8.502 7.767 1.00 76.94 88 LEU A N 1
ATOM 696 C CA . LEU A 1 88 ? -8.862 -8.929 9.097 1.00 76.94 88 LEU A CA 1
ATOM 697 C C . LEU A 1 88 ? -9.825 -7.911 9.706 1.00 76.94 88 LEU A C 1
ATOM 699 O O . LEU A 1 88 ? -9.496 -6.738 9.852 1.00 76.94 88 LEU A O 1
ATOM 703 N N . ARG A 1 89 ? -11.000 -8.395 10.131 1.00 65.00 89 ARG A N 1
ATOM 704 C CA . ARG A 1 89 ? -12.027 -7.571 10.778 1.00 65.00 89 ARG A CA 1
ATOM 705 C C . ARG A 1 89 ? -11.504 -6.962 12.079 1.00 65.00 89 ARG A C 1
ATOM 707 O O . ARG A 1 89 ? -10.749 -7.589 12.825 1.00 65.00 89 ARG A O 1
ATOM 714 N N . GLU A 1 90 ? -11.948 -5.740 12.329 1.00 65.75 90 GLU A N 1
ATOM 715 C CA . GLU A 1 90 ? -11.639 -4.941 13.508 1.00 65.75 90 GLU A CA 1
ATOM 716 C C . GLU A 1 90 ? -11.972 -5.703 14.804 1.00 65.75 90 GLU A C 1
ATOM 718 O O . GLU A 1 90 ? -13.067 -6.253 14.970 1.00 65.75 90 GLU A O 1
ATOM 723 N N . SER A 1 91 ? -11.006 -5.766 15.725 1.00 61.97 91 SER A N 1
ATOM 724 C CA . SER A 1 91 ? -11.244 -6.286 17.073 1.00 61.97 91 SER A CA 1
ATOM 725 C C . SER A 1 91 ? -12.074 -5.255 17.830 1.00 61.97 91 SER A C 1
ATOM 727 O O . SER A 1 91 ? -11.755 -4.069 17.775 1.00 61.97 91 SER A O 1
ATOM 729 N N . ARG A 1 92 ? -13.140 -5.672 18.531 1.00 59.59 92 ARG A N 1
ATOM 730 C CA . ARG A 1 92 ? -13.984 -4.738 19.294 1.00 59.59 92 ARG A CA 1
ATOM 731 C C . ARG A 1 92 ? -13.111 -3.942 20.259 1.00 59.59 92 ARG A C 1
ATOM 733 O O . ARG A 1 92 ? -12.613 -4.496 21.240 1.00 59.59 92 ARG A O 1
ATOM 740 N N . VAL A 1 93 ? -12.952 -2.649 19.989 1.00 65.12 93 VAL A N 1
ATOM 741 C CA . VAL A 1 93 ? -12.336 -1.714 20.926 1.00 65.12 93 VAL A CA 1
ATOM 742 C C . VAL A 1 93 ? -13.213 -1.725 22.172 1.00 65.12 93 VAL A C 1
ATOM 744 O O . VAL A 1 93 ? -14.369 -1.305 22.126 1.00 65.12 93 VAL A O 1
ATOM 747 N N . ARG A 1 94 ? -12.698 -2.275 23.277 1.00 61.22 94 ARG A N 1
ATOM 748 C CA . ARG A 1 94 ? -13.378 -2.209 24.573 1.00 61.22 94 ARG A CA 1
ATOM 749 C C . ARG A 1 94 ? -13.349 -0.756 25.025 1.00 61.22 94 ARG A C 1
ATOM 751 O O . ARG A 1 94 ? -12.365 -0.290 25.587 1.00 61.22 94 ARG A O 1
ATOM 758 N N . THR A 1 95 ? -14.404 -0.020 24.711 1.00 73.75 95 THR A N 1
ATOM 759 C CA . THR A 1 95 ? -14.646 1.303 25.276 1.00 73.75 95 THR A CA 1
ATOM 760 C C . THR A 1 95 ? -15.237 1.149 26.682 1.00 73.75 95 THR A C 1
ATOM 762 O O . THR A 1 95 ? -16.003 0.207 26.906 1.00 73.75 95 THR A O 1
ATOM 765 N N . PRO A 1 96 ? -14.949 2.067 27.628 1.00 71.88 96 PRO A N 1
ATOM 766 C CA . PRO A 1 96 ? -15.491 2.008 28.994 1.00 71.88 96 PRO A CA 1
ATOM 767 C C . PRO A 1 96 ? -17.028 1.948 29.040 1.00 71.88 96 PRO A C 1
ATOM 769 O O . PRO A 1 96 ? -17.606 1.361 29.944 1.00 71.88 96 PRO A O 1
ATOM 772 N N . ALA A 1 97 ? -17.705 2.484 28.018 1.00 66.12 97 ALA A N 1
ATOM 773 C CA . ALA A 1 97 ? -19.158 2.400 27.867 1.00 66.12 97 ALA A CA 1
ATOM 774 C C . ALA A 1 97 ? -19.688 0.961 27.676 1.00 66.12 97 ALA A C 1
ATOM 776 O O . ALA A 1 97 ? -20.841 0.693 27.995 1.00 66.12 97 ALA A O 1
ATOM 777 N N . SER A 1 98 ? -18.863 0.032 27.177 1.00 67.12 98 SER A N 1
ATOM 778 C CA . SER A 1 98 ? -19.242 -1.381 27.009 1.00 67.12 98 SER A CA 1
ATOM 779 C C . SER A 1 98 ? -19.240 -2.178 28.316 1.00 67.12 98 SER A C 1
ATOM 781 O O . SER A 1 98 ? -19.856 -3.236 28.379 1.00 67.12 98 SER A O 1
ATOM 783 N N . GLU A 1 99 ? -18.573 -1.667 29.353 1.00 66.94 99 GLU A N 1
ATOM 784 C CA . GLU A 1 99 ? -18.450 -2.305 30.668 1.00 66.94 99 GLU A CA 1
ATOM 785 C C . GLU A 1 99 ? -19.616 -1.936 31.599 1.00 66.94 99 GLU A C 1
ATOM 787 O O . GLU A 1 99 ? -19.957 -2.694 32.496 1.00 66.94 99 GLU A O 1
ATOM 792 N N . VAL A 1 100 ? -20.275 -0.799 31.345 1.00 72.88 100 VAL A N 1
ATOM 793 C CA . VAL A 1 100 ? -21.435 -0.309 32.116 1.00 72.88 100 VAL A CA 1
ATOM 794 C C . VAL A 1 100 ? -22.766 -0.877 31.588 1.00 72.88 100 VAL A C 1
ATOM 796 O O . VAL A 1 100 ? -23.795 -0.767 32.246 1.00 72.88 100 VAL A O 1
ATOM 799 N N . ALA A 1 101 ? -22.761 -1.472 30.392 1.00 65.56 101 ALA A N 1
ATOM 800 C CA . ALA A 1 101 ? -23.955 -1.964 29.699 1.00 65.56 101 ALA A CA 1
ATOM 801 C C . ALA A 1 101 ? -24.157 -3.495 29.779 1.00 65.56 101 ALA A C 1
ATOM 803 O O . ALA A 1 101 ? -25.027 -4.017 29.079 1.00 65.56 101 ALA A O 1
ATOM 804 N N . GLY A 1 102 ? -23.349 -4.208 30.573 1.00 61.69 102 GLY A N 1
ATOM 805 C CA . GLY A 1 102 ? -23.456 -5.655 30.816 1.00 61.69 102 GLY A CA 1
ATOM 806 C C . GLY A 1 102 ? -23.872 -5.958 32.245 1.00 61.69 102 GLY A C 1
ATOM 807 O O . GLY A 1 102 ? -24.598 -6.959 32.422 1.00 61.69 102 GLY A O 1
#